Protein AF-A0A832WZL2-F1 (afdb_monomer)

pLDDT: mean 86.6, std 12.21, range [45.88, 97.62]

Sequence (101 aa):
MIHNLKPYPAYKDSGVSWLGKVPEHWEVKRTKTVLRERNQKGFPEEPLLAVTQTKGVVRKEIYENRTVLALKDLHLLKLVCVNDFVISLRSFQGGTEYATD

Radius of gyration: 18.78 Å; Cα contacts (8 Å, |Δi|>4): 112; chains: 1; bounding box: 49×26×42 Å

Secondary structure (DSSP, 8-state):
--TTPPPPS-EEE-S-TTT-EEETT-----GGGT---------TTSPPEEEETTTEEEEGGG--S------S-GGGSPP--TT-EEEE--SSS-EEEE---

Solvent-accessible surface area (backbone atoms only — not comparable to full-atom values): 6887 Å² total; per-residue (Å²): 142,68,90,87,63,78,81,72,98,48,67,35,78,61,92,42,93,91,70,46,68,39,55,55,87,66,76,94,73,62,67,80,81,79,53,80,91,79,83,48,59,67,58,56,88,55,82,59,70,38,82,38,91,87,73,24,44,36,55,37,91,76,48,89,64,96,62,88,75,77,88,62,70,51,38,75,44,66,66,83,53,67,77,37,76,47,75,47,90,64,75,101,64,71,41,76,27,59,23,79,114

Foldseek 3Di:
DCVPDDDAPDWDAPPDPVPGIDHPPDDDDDPVVVDDDFDAFQCLVDFDWDADPPPFIDGPVPVPDDDDDPPPDSRNDTDDDQQDFDWDPDDDDIDTGGHHD

Structure (mmCIF, N/CA/C/O backbone):
data_AF-A0A832WZL2-F1
#
_entry.id   AF-A0A832WZL2-F1
#
loop_
_atom_site.group_PDB
_atom_site.id
_atom_site.type_symbol
_atom_site.label_atom_id
_atom_site.label_alt_id
_atom_site.label_comp_id
_atom_site.label_asym_id
_atom_site.label_entity_id
_atom_site.label_seq_id
_atom_site.pdbx_PDB_ins_code
_atom_site.Cartn_x
_atom_site.Cartn_y
_atom_site.Cartn_z
_atom_site.occupancy
_atom_site.B_iso_or_equiv
_atom_site.auth_seq_id
_atom_site.auth_comp_id
_atom_site.auth_asym_id
_atom_site.auth_atom_id
_atom_site.pdbx_PDB_model_num
ATOM 1 N N . MET A 1 1 ? -18.571 12.214 -4.706 1.00 63.12 1 MET A N 1
ATOM 2 C CA . MET A 1 1 ? -19.554 11.110 -4.707 1.00 63.12 1 MET A CA 1
ATOM 3 C C . MET A 1 1 ? -19.447 10.350 -3.391 1.00 63.12 1 MET A C 1
ATOM 5 O O . MET A 1 1 ? -18.479 9.634 -3.228 1.00 63.12 1 MET A O 1
ATOM 9 N N . ILE A 1 2 ? -20.388 10.549 -2.461 1.00 78.00 2 ILE A N 1
ATOM 10 C CA . ILE A 1 2 ? -20.652 9.672 -1.288 1.00 78.00 2 ILE A CA 1
ATOM 11 C C . ILE A 1 2 ? -22.128 9.745 -0.832 1.00 78.00 2 ILE A C 1
ATOM 13 O O . ILE A 1 2 ? -22.538 9.017 0.060 1.00 78.00 2 ILE A O 1
ATOM 17 N N . HIS A 1 3 ? -22.946 10.610 -1.447 1.00 79.00 3 HIS A N 1
ATOM 18 C CA . HIS A 1 3 ? -24.302 10.954 -0.999 1.00 79.00 3 HIS A CA 1
ATOM 19 C C . HIS A 1 3 ? -25.326 9.814 -1.145 1.00 79.00 3 HIS A C 1
ATOM 21 O O . HIS A 1 3 ? -26.367 9.859 -0.505 1.00 79.00 3 HIS A O 1
ATOM 27 N N . ASN A 1 4 ? -25.021 8.788 -1.947 1.00 89.00 4 ASN A N 1
ATOM 28 C CA . ASN A 1 4 ? -25.890 7.623 -2.159 1.00 89.00 4 ASN A CA 1
ATOM 29 C C . ASN A 1 4 ? -25.491 6.398 -1.319 1.00 89.00 4 ASN A C 1
ATOM 31 O O . ASN A 1 4 ? -26.038 5.314 -1.519 1.00 89.00 4 ASN A O 1
ATOM 35 N N . LEU A 1 5 ? -24.531 6.532 -0.400 1.00 88.19 5 LEU A N 1
ATOM 36 C CA . LEU A 1 5 ? -24.167 5.444 0.503 1.00 88.19 5 LEU A CA 1
ATOM 37 C C . LEU A 1 5 ? -25.126 5.416 1.694 1.00 88.19 5 LEU A C 1
ATOM 39 O O . LEU A 1 5 ? -25.379 6.439 2.329 1.00 88.19 5 LEU A O 1
ATOM 43 N N . LYS A 1 6 ? -25.654 4.231 2.009 1.00 91.19 6 LYS A N 1
ATOM 44 C CA . LYS A 1 6 ? -26.461 4.035 3.215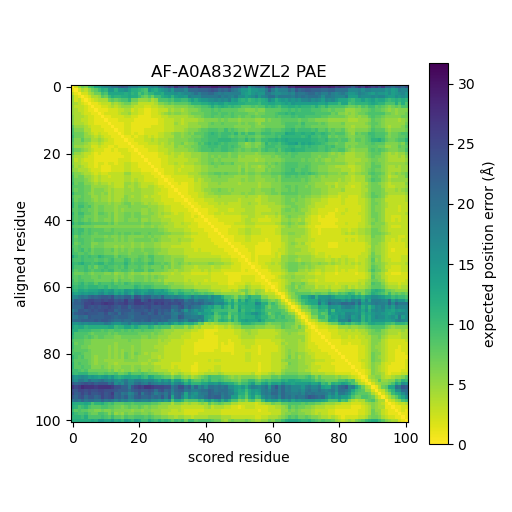 1.00 91.19 6 LYS A CA 1
ATOM 45 C C . LYS A 1 6 ? -25.546 4.010 4.445 1.00 91.19 6 LYS A C 1
ATOM 47 O O . LYS A 1 6 ? -24.485 3.385 4.379 1.00 91.19 6 LYS A O 1
ATOM 52 N N . PRO A 1 7 ? -25.941 4.644 5.562 1.00 91.31 7 PRO A N 1
ATOM 53 C CA . PRO A 1 7 ? -25.209 4.514 6.814 1.00 91.31 7 PRO A CA 1
ATOM 54 C C . PRO A 1 7 ? -25.231 3.061 7.302 1.00 91.31 7 PRO A C 1
ATOM 56 O O . PRO A 1 7 ? -26.151 2.297 6.996 1.00 91.31 7 PRO A O 1
ATOM 59 N N . TYR A 1 8 ? -24.216 2.682 8.077 1.00 95.31 8 TYR A N 1
ATOM 60 C CA . TYR A 1 8 ? -24.183 1.378 8.731 1.00 95.31 8 TYR A CA 1
ATOM 61 C C . TYR A 1 8 ? -25.259 1.303 9.829 1.00 95.31 8 TYR A C 1
ATOM 63 O O . TYR A 1 8 ? -25.627 2.329 10.399 1.00 95.31 8 TYR A O 1
ATOM 71 N N . PRO A 1 9 ? -25.771 0.106 10.164 1.00 96.00 9 PRO A N 1
ATOM 72 C CA . PRO A 1 9 ? -26.852 -0.036 11.143 1.00 96.00 9 PRO A CA 1
ATOM 73 C C . PRO A 1 9 ? -26.446 0.324 12.582 1.00 96.00 9 PRO A C 1
ATOM 75 O O . PRO A 1 9 ? -27.307 0.664 13.386 1.00 96.00 9 PRO A O 1
ATOM 78 N N . ALA A 1 10 ? -25.154 0.246 12.916 1.00 97.62 10 ALA A N 1
ATOM 79 C CA . ALA A 1 10 ? -24.633 0.532 14.250 1.00 97.62 10 ALA A CA 1
ATOM 80 C C . ALA A 1 10 ? -23.198 1.073 14.190 1.00 97.62 10 ALA A C 1
ATOM 82 O O . ALA A 1 10 ? -22.440 0.764 13.261 1.00 97.62 10 ALA A O 1
ATOM 83 N N . TYR A 1 11 ? -22.835 1.861 15.203 1.00 97.62 11 TYR A N 1
ATOM 84 C CA . TYR A 1 11 ? -21.541 2.525 15.324 1.00 97.62 11 TYR A CA 1
ATOM 85 C C . TYR A 1 11 ? -21.052 2.534 16.774 1.00 97.62 11 TYR A C 1
ATOM 87 O O . TYR A 1 11 ? -21.828 2.838 17.682 1.00 97.62 11 TYR A O 1
ATOM 95 N N . LYS A 1 12 ? -19.739 2.367 16.944 1.00 96.81 12 LYS A N 1
ATOM 96 C CA . LYS A 1 12 ? -19.017 2.486 18.217 1.00 96.81 12 LYS A CA 1
ATOM 97 C C . LYS A 1 12 ? -18.032 3.643 18.205 1.00 96.81 12 LYS A C 1
ATOM 99 O O . LYS A 1 12 ? -17.652 4.134 17.141 1.00 96.81 12 LYS A O 1
ATOM 104 N N . ASP A 1 13 ? -17.604 4.066 19.389 1.00 97.00 13 ASP A N 1
ATOM 105 C CA . ASP A 1 13 ? -16.475 4.986 19.519 1.00 97.00 13 ASP A CA 1
ATOM 106 C C . ASP A 1 13 ? -15.183 4.314 19.030 1.00 97.00 13 ASP A C 1
ATOM 108 O O . ASP A 1 13 ? -14.939 3.137 19.307 1.00 97.00 13 ASP A O 1
ATOM 112 N N . SER A 1 14 ? -14.370 5.038 18.261 1.00 94.81 14 SER A N 1
ATOM 113 C CA . SER A 1 14 ? -13.115 4.498 17.725 1.00 94.81 14 SER A CA 1
ATOM 114 C C . SER A 1 14 ? -11.985 4.417 18.754 1.00 94.81 14 SER A C 1
ATOM 116 O O . SER A 1 14 ? -10.984 3.749 18.492 1.00 94.81 14 SER A O 1
ATOM 118 N N . GLY A 1 15 ? -12.096 5.122 19.883 1.00 93.50 15 GLY A N 1
ATOM 119 C CA . GLY A 1 15 ? -10.998 5.341 20.824 1.00 93.50 15 GLY A CA 1
ATOM 120 C C . GLY A 1 15 ? -9.919 6.300 20.304 1.00 93.50 15 GLY A C 1
ATOM 121 O O . GLY A 1 15 ? -8.887 6.464 20.954 1.00 93.50 15 GLY A O 1
ATOM 122 N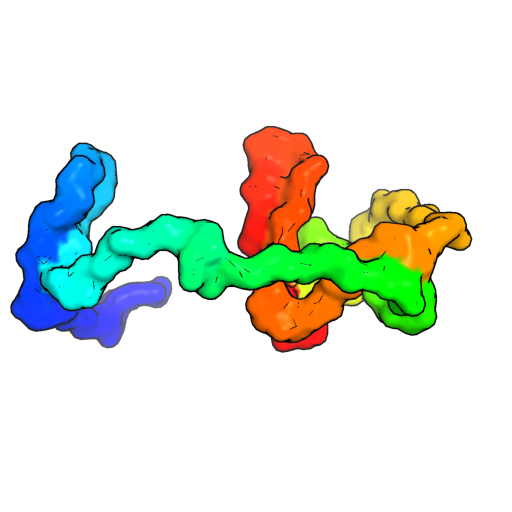 N . VAL A 1 16 ? -10.127 6.931 19.140 1.00 93.25 16 VAL A N 1
ATOM 123 C CA . VAL A 1 16 ? -9.181 7.852 18.497 1.00 93.25 16 VAL A CA 1
ATOM 124 C C . VAL A 1 16 ? -9.815 9.239 18.395 1.00 93.25 16 VAL A C 1
ATOM 126 O O . VAL A 1 16 ? -10.802 9.437 17.687 1.00 93.25 16 VAL A O 1
ATOM 129 N N . SER A 1 17 ? -9.217 10.217 19.081 1.00 94.06 17 SER A N 1
ATOM 130 C CA . SER A 1 17 ? -9.803 11.550 19.304 1.00 94.06 17 SER A CA 1
ATOM 131 C C . SER A 1 17 ? -10.213 12.297 18.033 1.00 94.06 17 SER A C 1
ATOM 133 O O . SER A 1 17 ? -11.197 13.029 18.047 1.00 94.06 17 SER A O 1
ATOM 135 N N . TRP A 1 18 ? -9.485 12.113 16.931 1.00 95.25 18 TRP A N 1
ATOM 136 C CA . TRP A 1 18 ? -9.750 12.799 15.665 1.00 95.25 18 TRP A CA 1
ATOM 137 C C . TRP A 1 18 ? -10.696 12.036 14.722 1.00 95.25 18 TRP A C 1
ATOM 139 O O . TRP A 1 18 ? -11.147 12.614 13.736 1.00 95.25 18 TRP A O 1
ATOM 149 N N . LEU A 1 19 ? -10.995 10.759 14.989 1.00 94.69 19 LEU A N 1
ATOM 150 C CA . LEU A 1 19 ? -11.752 9.893 14.074 1.00 94.69 19 LEU A CA 1
ATOM 151 C C . LEU A 1 19 ? -13.245 9.801 14.431 1.00 94.69 19 LEU A C 1
ATOM 153 O O . LEU A 1 19 ? -14.084 9.676 13.541 1.00 94.69 19 LEU A O 1
ATOM 157 N N . GLY A 1 20 ? -13.595 9.880 15.719 1.00 95.31 20 GLY A N 1
ATOM 158 C CA . GLY A 1 20 ? -14.986 9.815 16.178 1.00 95.31 20 GLY A CA 1
ATOM 159 C C . GLY A 1 20 ? -15.569 8.397 16.137 1.00 95.31 20 GLY A C 1
ATOM 160 O O . GLY A 1 20 ? -14.944 7.457 16.631 1.00 95.31 20 GLY A O 1
ATOM 161 N N . LYS A 1 21 ? -16.781 8.237 15.586 1.00 96.25 21 LYS A N 1
ATOM 162 C CA . LYS A 1 21 ? -17.505 6.954 15.547 1.00 96.25 21 LYS A CA 1
ATOM 163 C C . LYS A 1 21 ? -17.210 6.149 14.280 1.00 96.25 21 LYS A C 1
ATOM 165 O O . LYS A 1 21 ? -17.216 6.691 13.178 1.00 96.25 21 LYS A O 1
ATOM 170 N N . VAL A 1 22 ? -17.044 4.839 14.434 1.00 96.25 22 VAL A N 1
ATOM 171 C CA . VAL A 1 22 ? -16.777 3.871 13.355 1.00 96.25 22 VAL A CA 1
ATOM 172 C C . VAL A 1 22 ? -17.833 2.764 13.344 1.00 96.25 22 VAL A C 1
ATOM 174 O O . VAL A 1 22 ? -18.518 2.581 14.352 1.00 96.25 22 VAL A O 1
ATOM 177 N N . PRO A 1 23 ? -18.006 2.019 12.238 1.00 97.06 23 PRO A N 1
ATOM 178 C CA . PRO A 1 23 ? -18.992 0.943 12.176 1.00 97.06 23 PRO A CA 1
ATOM 179 C C . PRO A 1 23 ? -18.752 -0.106 13.266 1.00 97.06 23 PRO A C 1
ATOM 181 O O . PRO A 1 23 ? -17.618 -0.525 13.497 1.00 97.06 23 PRO A O 1
ATOM 184 N N . GLU A 1 24 ? -19.825 -0.561 13.915 1.00 97.56 24 GLU A N 1
ATOM 185 C CA . GLU A 1 24 ? -19.744 -1.464 15.077 1.00 97.56 24 GLU A CA 1
ATOM 186 C C . GLU A 1 24 ? -18.938 -2.742 14.783 1.00 97.56 24 GLU A C 1
ATOM 188 O O . GLU A 1 24 ? -18.125 -3.190 15.591 1.00 97.56 24 GLU A O 1
ATOM 193 N N . HIS A 1 25 ? -19.112 -3.289 13.578 1.00 96.00 25 HIS A N 1
ATOM 194 C CA . HIS A 1 25 ? -18.506 -4.543 13.127 1.00 96.00 25 HIS A CA 1
ATOM 195 C C . HIS A 1 25 ? -17.025 -4.426 12.721 1.00 96.00 25 HIS A C 1
ATOM 197 O O . HIS A 1 25 ? -16.417 -5.432 12.363 1.00 96.00 25 HIS A O 1
ATOM 203 N N . TRP A 1 26 ? -16.432 -3.228 12.724 1.00 95.56 26 TRP A N 1
ATOM 204 C CA . TRP A 1 26 ? -15.017 -3.069 12.382 1.00 95.56 26 TRP A CA 1
ATOM 205 C C . TRP A 1 26 ? -14.107 -3.580 13.499 1.00 95.56 26 TRP A C 1
ATOM 207 O O . TRP A 1 26 ? -14.342 -3.338 14.682 1.00 95.56 26 TRP A O 1
ATOM 217 N N . GLU A 1 27 ? -13.022 -4.246 13.117 1.00 92.06 27 GLU A N 1
ATOM 218 C CA . GLU A 1 27 ? -12.031 -4.801 14.038 1.00 92.06 27 GLU A CA 1
ATOM 219 C C . GLU A 1 27 ? -10.693 -4.077 13.887 1.00 92.06 27 GLU A C 1
ATOM 221 O O . GLU A 1 27 ? -10.243 -3.799 12.774 1.00 92.06 27 GLU A O 1
ATOM 226 N N . VAL A 1 28 ? -10.009 -3.828 15.005 1.00 89.12 28 VAL A N 1
ATOM 227 C CA . VAL A 1 28 ? -8.634 -3.321 14.979 1.00 89.12 28 VAL A CA 1
ATOM 228 C C . VAL A 1 28 ? -7.686 -4.497 14.756 1.00 89.12 28 VAL A C 1
ATOM 230 O 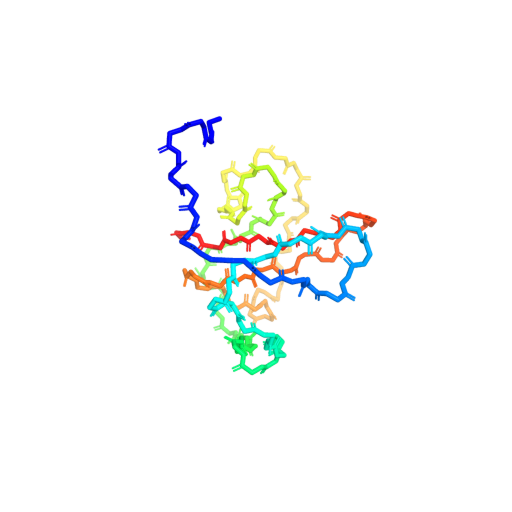O . VAL A 1 28 ? -7.573 -5.384 15.602 1.00 89.12 28 VAL A O 1
ATOM 233 N N . LYS A 1 29 ? -6.979 -4.501 13.621 1.00 92.00 29 LYS A N 1
ATOM 234 C CA . LYS A 1 29 ? -5.973 -5.520 13.282 1.00 92.00 29 LYS A CA 1
ATOM 235 C C . LYS A 1 29 ? -4.599 -4.895 13.116 1.00 92.00 29 LYS A C 1
ATOM 237 O O . LYS A 1 29 ? -4.456 -3.747 12.706 1.00 92.00 29 LYS A O 1
ATOM 242 N N . ARG A 1 30 ? -3.560 -5.673 13.418 1.00 91.19 30 ARG A N 1
ATOM 243 C CA . ARG A 1 30 ? -2.176 -5.266 13.162 1.00 91.19 30 ARG A CA 1
ATOM 244 C C . ARG A 1 30 ? -1.888 -5.450 11.674 1.00 91.19 30 ARG A C 1
ATOM 246 O O . ARG A 1 30 ? -2.048 -6.551 11.165 1.00 91.19 30 ARG A O 1
ATOM 253 N N . THR A 1 31 ? -1.375 -4.430 10.993 1.00 89.25 31 THR A N 1
ATOM 254 C CA . THR A 1 31 ? -1.068 -4.492 9.548 1.00 89.25 31 THR A CA 1
ATOM 255 C C . THR A 1 31 ? -0.214 -5.708 9.168 1.00 89.25 31 THR A C 1
ATOM 257 O O . THR A 1 31 ? -0.484 -6.379 8.176 1.00 89.25 31 THR A O 1
ATOM 260 N N . LYS A 1 32 ? 0.755 -6.074 10.020 1.00 91.50 32 LYS A N 1
ATOM 261 C CA . LYS A 1 32 ? 1.626 -7.245 9.821 1.00 91.50 32 LYS A CA 1
ATOM 262 C C . LYS A 1 32 ? 0.902 -8.598 9.771 1.00 91.50 32 LYS A C 1
ATOM 264 O O . LYS A 1 32 ? 1.520 -9.580 9.390 1.00 91.50 32 LYS A O 1
ATOM 269 N N . THR A 1 33 ? -0.349 -8.681 10.234 1.00 94.88 33 THR A N 1
ATOM 270 C CA . THR A 1 33 ? -1.133 -9.929 10.225 1.00 94.88 33 THR A CA 1
ATOM 271 C C . THR A 1 33 ? -2.074 -10.024 9.032 1.00 94.88 33 THR A C 1
ATOM 273 O O . THR A 1 33 ? -2.675 -11.072 8.836 1.00 94.88 33 THR A O 1
ATOM 276 N N . VAL A 1 34 ? -2.244 -8.941 8.269 1.00 93.44 34 VAL A N 1
ATOM 277 C CA . VAL A 1 34 ? -3.158 -8.890 7.115 1.00 93.44 34 VAL A CA 1
ATOM 278 C C . VAL A 1 34 ? -2.428 -8.670 5.790 1.00 93.44 34 VAL A C 1
ATOM 280 O O . VAL A 1 34 ? -2.993 -8.953 4.741 1.00 93.44 34 VAL A O 1
ATOM 283 N N . LEU A 1 35 ? -1.172 -8.212 5.824 1.00 92.12 35 LEU A N 1
ATOM 284 C CA . LEU A 1 35 ? -0.315 -8.060 4.649 1.00 92.12 35 LEU A CA 1
ATOM 285 C C . LEU A 1 35 ? 0.837 -9.068 4.673 1.00 92.12 35 LEU A C 1
ATOM 287 O O . LEU A 1 35 ? 1.362 -9.404 5.735 1.00 92.12 35 LEU A O 1
ATOM 291 N N . ARG A 1 36 ? 1.272 -9.497 3.484 1.00 92.81 36 ARG A N 1
ATOM 292 C CA . ARG A 1 36 ? 2.477 -10.310 3.282 1.00 92.81 36 ARG A CA 1
ATOM 293 C C . ARG A 1 36 ? 3.513 -9.494 2.519 1.00 92.81 36 ARG A C 1
ATOM 295 O O . ARG A 1 36 ? 3.208 -8.976 1.451 1.00 92.81 36 ARG A O 1
ATOM 302 N N . GLU A 1 37 ? 4.736 -9.412 3.040 1.00 92.19 37 GLU A N 1
ATOM 303 C CA . GLU A 1 37 ? 5.832 -8.773 2.309 1.00 92.19 37 GLU A CA 1
ATOM 304 C C . GLU A 1 37 ? 6.196 -9.598 1.068 1.00 92.19 37 GLU A C 1
ATOM 306 O O . GLU A 1 37 ? 6.384 -10.816 1.146 1.00 92.19 37 GLU A O 1
ATOM 311 N N . ARG A 1 38 ? 6.356 -8.920 -0.072 1.00 92.75 38 ARG A N 1
ATOM 312 C CA . ARG A 1 38 ? 7.004 -9.481 -1.255 1.00 92.75 38 ARG A CA 1
ATOM 313 C C . ARG A 1 38 ? 8.447 -8.993 -1.343 1.00 92.75 38 ARG A C 1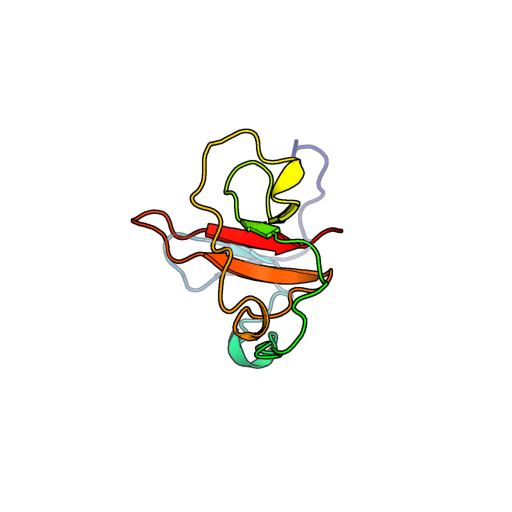
ATOM 315 O O . ARG A 1 38 ? 8.728 -7.796 -1.398 1.00 92.75 38 ARG A O 1
ATOM 322 N N . ASN A 1 39 ? 9.374 -9.942 -1.381 1.00 94.25 39 ASN A N 1
ATOM 323 C CA . ASN A 1 39 ? 10.799 -9.690 -1.589 1.00 94.25 39 ASN A CA 1
ATOM 324 C C . ASN A 1 39 ? 11.367 -10.678 -2.618 1.00 94.25 39 ASN A C 1
ATOM 326 O O . ASN A 1 39 ? 12.384 -11.326 -2.401 1.00 94.25 39 ASN A O 1
ATOM 330 N N . GLN A 1 40 ? 10.637 -10.846 -3.721 1.00 97.00 40 GLN A N 1
ATOM 331 C CA . GLN A 1 40 ? 11.049 -11.680 -4.846 1.00 97.00 40 GLN A CA 1
ATOM 332 C C . GLN A 1 40 ? 11.830 -10.825 -5.843 1.00 97.00 40 GLN A C 1
ATOM 334 O O . GLN A 1 40 ? 11.431 -9.700 -6.134 1.00 97.00 40 GLN A O 1
ATOM 339 N N . LYS A 1 41 ? 12.944 -11.360 -6.336 1.00 96.19 41 LYS A N 1
ATOM 340 C CA . LYS A 1 41 ? 13.887 -10.720 -7.263 1.00 96.19 41 LYS A CA 1
ATOM 341 C C . LYS A 1 41 ? 14.270 -11.721 -8.354 1.00 96.19 41 LYS A C 1
ATOM 343 O O . LYS A 1 41 ? 13.907 -12.890 -8.246 1.00 96.19 41 LYS A O 1
ATOM 348 N N . GLY A 1 42 ? 15.029 -11.285 -9.357 1.00 96.19 42 GLY A N 1
ATOM 349 C CA . GLY A 1 42 ? 15.484 -12.152 -10.450 1.00 96.19 42 GLY A CA 1
ATOM 350 C C . GLY A 1 42 ? 14.577 -12.143 -11.679 1.00 96.19 42 GLY A C 1
ATOM 351 O O . GLY A 1 42 ? 14.591 -13.101 -12.441 1.00 96.19 42 GLY A O 1
ATOM 352 N N . PHE A 1 43 ? 13.819 -11.062 -11.880 1.00 96.00 43 PHE A N 1
ATOM 353 C CA . PHE A 1 43 ? 12.892 -10.894 -13.003 1.00 96.00 43 PHE A CA 1
ATOM 354 C C . PHE A 1 43 ? 13.312 -9.705 -13.892 1.00 96.00 43 PHE A C 1
ATOM 356 O O . PHE A 1 43 ? 12.617 -8.694 -13.921 1.00 96.00 43 PHE A O 1
ATOM 363 N N . PRO A 1 44 ? 14.484 -9.759 -14.560 1.00 94.19 44 PRO A N 1
ATOM 364 C CA . PRO A 1 44 ? 15.006 -8.625 -15.329 1.00 94.19 44 PRO A CA 1
ATOM 365 C C . PRO A 1 44 ? 14.229 -8.336 -16.623 1.00 94.19 44 PRO A C 1
ATOM 367 O O . PRO A 1 44 ? 14.305 -7.216 -17.115 1.00 94.19 44 PRO A O 1
ATOM 370 N N . GLU A 1 45 ? 13.504 -9.326 -17.152 1.00 93.69 45 GLU A N 1
ATOM 371 C CA . GLU A 1 45 ? 12.723 -9.215 -18.394 1.00 93.69 45 GLU A CA 1
ATOM 372 C C . GLU A 1 45 ? 11.328 -8.606 -18.176 1.00 93.69 45 GLU A C 1
ATOM 374 O O . GLU A 1 45 ? 10.633 -8.281 -19.137 1.00 93.69 45 GLU A O 1
ATOM 379 N N . GLU A 1 46 ? 10.900 -8.455 -16.918 1.00 93.56 46 GLU A N 1
ATOM 380 C CA . GLU A 1 46 ? 9.619 -7.827 -16.594 1.00 93.56 46 GLU A CA 1
ATOM 381 C C . GLU A 1 46 ? 9.670 -6.314 -16.856 1.00 93.56 46 GLU A C 1
ATOM 383 O O . GLU A 1 46 ? 10.714 -5.673 -16.667 1.00 93.56 46 GLU A O 1
ATOM 388 N N . PRO A 1 47 ? 8.544 -5.701 -17.265 1.00 91.88 47 PRO A N 1
ATOM 389 C CA . PRO A 1 47 ? 8.510 -4.285 -17.568 1.00 91.88 47 PRO A CA 1
ATOM 390 C C . PRO A 1 47 ? 8.828 -3.460 -16.321 1.00 91.88 47 PRO A C 1
ATOM 392 O O . PRO A 1 47 ? 8.335 -3.703 -15.219 1.00 91.88 47 PRO A O 1
ATOM 395 N N . LEU A 1 48 ? 9.628 -2.411 -16.509 1.00 91.88 48 LEU A N 1
ATOM 396 C CA . LEU A 1 48 ? 9.896 -1.464 -15.438 1.00 91.88 48 LEU A CA 1
ATOM 397 C C . LEU A 1 48 ? 8.621 -0.712 -15.068 1.00 91.88 48 LEU A C 1
ATOM 399 O O . LEU A 1 48 ? 7.905 -0.209 -15.933 1.00 91.88 48 LEU A O 1
ATOM 403 N N . LEU A 1 49 ? 8.399 -0.559 -13.767 1.00 91.38 49 LEU A N 1
ATOM 404 C CA . LEU A 1 49 ? 7.270 0.184 -13.225 1.00 91.38 49 LEU A CA 1
ATOM 405 C C . LEU A 1 49 ? 7.723 1.535 -12.662 1.00 91.38 49 LEU A C 1
ATOM 407 O O . LEU A 1 49 ? 8.822 1.686 -12.116 1.00 91.38 49 LEU A O 1
ATOM 411 N N . ALA A 1 50 ? 6.857 2.530 -12.801 1.00 88.50 50 ALA A N 1
ATOM 412 C CA . ALA A 1 50 ? 6.927 3.813 -12.129 1.00 88.50 50 ALA A CA 1
ATOM 413 C C . ALA A 1 50 ? 5.808 3.874 -11.086 1.00 88.50 50 ALA A C 1
ATOM 415 O O . ALA A 1 50 ? 4.638 3.665 -11.391 1.00 88.50 50 ALA A O 1
ATOM 416 N N . VAL A 1 51 ? 6.180 4.174 -9.845 1.00 88.50 51 VAL A N 1
ATOM 417 C CA . VAL A 1 51 ? 5.237 4.358 -8.740 1.00 88.50 51 VAL A CA 1
ATOM 418 C C . VAL A 1 51 ? 4.946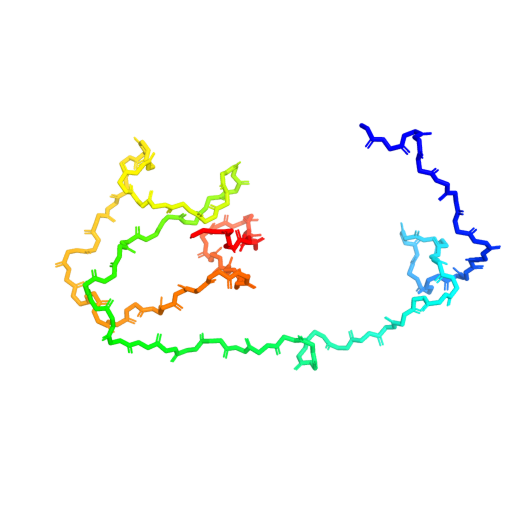 5.849 -8.621 1.00 88.50 51 VAL A C 1
ATOM 420 O O . VAL A 1 51 ? 5.875 6.647 -8.458 1.00 88.50 51 VAL A O 1
ATOM 423 N N . THR A 1 52 ? 3.680 6.231 -8.770 1.00 83.88 52 THR A N 1
ATOM 424 C CA . THR A 1 52 ? 3.253 7.627 -8.898 1.00 83.88 52 THR A CA 1
ATOM 425 C C . THR A 1 52 ? 2.049 7.905 -8.002 1.00 83.88 52 THR A C 1
ATOM 427 O O . THR A 1 52 ? 1.126 7.101 -7.934 1.00 83.88 52 THR A O 1
ATOM 430 N N . GLN A 1 53 ? 2.015 9.081 -7.374 1.00 81.94 53 GLN A N 1
ATOM 431 C CA . GLN A 1 53 ? 0.898 9.474 -6.505 1.00 81.94 53 GLN A CA 1
ATOM 432 C C . GLN A 1 53 ? -0.410 9.718 -7.278 1.00 81.94 53 GLN A C 1
ATOM 434 O O . GLN A 1 53 ? -1.493 9.625 -6.714 1.00 81.94 53 GLN A O 1
ATOM 439 N N . THR A 1 54 ? -0.325 10.081 -8.564 1.00 83.25 54 THR A N 1
ATOM 440 C CA . THR A 1 54 ? -1.494 10.478 -9.367 1.00 83.25 54 THR A CA 1
ATOM 441 C C . THR A 1 54 ? -2.050 9.362 -10.238 1.00 83.25 54 THR A C 1
ATOM 443 O O . THR A 1 54 ? -3.250 9.353 -10.497 1.00 83.25 54 THR A O 1
ATOM 446 N N . LYS A 1 55 ? -1.202 8.442 -10.713 1.00 85.88 55 LYS A N 1
ATOM 447 C CA . LYS A 1 55 ? -1.604 7.344 -11.607 1.00 85.88 55 LYS A CA 1
ATOM 448 C C . LYS A 1 55 ? -1.429 5.960 -10.972 1.00 85.88 55 LYS A C 1
ATOM 450 O O . LYS A 1 55 ? -1.724 4.969 -11.622 1.00 85.88 55 LYS A O 1
ATOM 455 N N . GLY A 1 56 ? -0.959 5.880 -9.727 1.00 88.62 56 GLY A N 1
ATOM 456 C CA . GLY A 1 56 ? -0.660 4.616 -9.061 1.00 88.62 56 GLY A CA 1
ATOM 457 C C . GLY A 1 56 ? 0.627 3.972 -9.582 1.00 88.62 56 GLY A C 1
ATOM 458 O O . GLY A 1 56 ? 1.590 4.669 -9.929 1.00 88.62 56 GLY A O 1
ATOM 459 N N . VAL A 1 57 ? 0.648 2.639 -9.622 1.00 91.62 57 VAL A N 1
ATOM 460 C CA . VAL A 1 57 ? 1.737 1.855 -10.219 1.00 91.62 57 VAL A CA 1
ATOM 461 C C . VAL A 1 57 ? 1.468 1.718 -11.713 1.00 91.62 57 VAL A C 1
ATOM 463 O O . VAL A 1 57 ? 0.494 1.093 -12.104 1.00 91.62 57 VAL A O 1
ATOM 466 N N . VAL A 1 58 ? 2.322 2.306 -12.548 1.00 91.12 58 VAL A N 1
ATOM 467 C CA . VAL A 1 58 ? 2.163 2.284 -14.010 1.00 91.12 58 VAL A CA 1
ATOM 468 C C . VAL A 1 58 ? 3.425 1.789 -14.689 1.00 91.12 58 VAL A C 1
ATOM 470 O O . VAL A 1 58 ? 4.527 1.916 -14.150 1.00 91.12 58 VAL A O 1
ATOM 473 N N . ARG A 1 59 ? 3.301 1.285 -15.917 1.00 89.94 59 ARG A N 1
ATOM 474 C CA . ARG A 1 59 ? 4.473 0.968 -16.738 1.00 89.94 59 ARG A CA 1
ATOM 475 C C . ARG A 1 59 ? 5.294 2.222 -16.996 1.00 89.94 59 ARG A C 1
ATOM 477 O O . ARG A 1 59 ? 4.772 3.276 -17.364 1.00 89.94 59 ARG A O 1
ATOM 484 N N . LYS A 1 60 ? 6.606 2.098 -16.826 1.00 86.19 60 LYS A N 1
ATOM 485 C CA . LYS A 1 60 ? 7.547 3.214 -16.933 1.00 86.19 60 LYS A CA 1
ATOM 486 C C . LYS A 1 60 ? 7.575 3.822 -18.335 1.00 86.19 60 LYS A C 1
ATOM 488 O O . LYS A 1 60 ? 7.787 5.020 -18.452 1.00 86.19 60 LYS A O 1
ATOM 493 N N . GLU A 1 61 ? 7.307 3.029 -19.370 1.00 84.31 61 GLU A N 1
ATOM 494 C CA . GLU A 1 61 ? 7.188 3.487 -20.763 1.00 84.31 61 GLU A CA 1
ATOM 495 C C . GLU A 1 61 ? 6.032 4.480 -20.986 1.00 84.31 61 GLU A C 1
ATOM 497 O O . GLU A 1 61 ? 6.132 5.360 -21.834 1.00 84.31 61 GLU A O 1
ATOM 502 N N . ILE A 1 62 ? 4.966 4.381 -20.186 1.00 81.25 62 ILE A N 1
ATOM 503 C CA . ILE A 1 62 ? 3.775 5.246 -20.250 1.00 81.25 62 ILE A CA 1
ATOM 504 C C . ILE A 1 62 ? 3.963 6.493 -19.363 1.00 81.25 62 ILE A C 1
ATOM 506 O O . ILE A 1 62 ? 3.212 7.467 -19.436 1.00 81.25 62 ILE A O 1
ATOM 510 N N . TYR A 1 63 ? 4.977 6.492 -18.495 1.00 79.56 63 TYR A N 1
ATOM 511 C CA . TYR A 1 63 ? 5.242 7.597 -17.588 1.00 79.56 63 TYR A CA 1
ATOM 512 C C . TYR A 1 63 ? 6.085 8.682 -18.275 1.00 79.56 63 TYR A C 1
ATOM 514 O O . TYR A 1 63 ? 7.308 8.608 -18.335 1.00 79.56 63 TYR A O 1
ATOM 522 N N . GLU A 1 64 ? 5.406 9.727 -18.752 1.00 65.44 64 GLU A N 1
ATOM 523 C CA . GLU A 1 64 ? 5.937 10.839 -19.565 1.00 65.44 64 GLU A CA 1
ATOM 524 C C . GLU A 1 64 ? 7.073 11.665 -18.923 1.00 65.44 64 GLU A C 1
ATOM 526 O O . GLU A 1 64 ? 7.705 12.484 -19.591 1.00 65.44 64 GLU A O 1
ATOM 531 N N . ASN A 1 65 ? 7.362 11.482 -17.631 1.00 66.25 65 ASN A N 1
ATOM 532 C CA . ASN A 1 65 ? 8.362 12.281 -16.932 1.00 66.25 65 ASN A CA 1
ATOM 533 C C . ASN A 1 65 ? 9.757 11.632 -17.013 1.00 66.25 65 ASN A C 1
ATOM 535 O O . ASN A 1 65 ? 9.915 10.446 -16.706 1.00 66.25 65 ASN A O 1
ATOM 539 N N . ARG A 1 66 ? 10.794 12.414 -17.365 1.00 57.34 66 ARG A N 1
ATOM 540 C CA . ARG A 1 66 ? 12.196 11.951 -17.466 1.00 57.34 66 ARG A CA 1
ATOM 541 C C . ARG A 1 66 ? 12.703 11.455 -16.111 1.00 57.34 66 ARG A C 1
ATOM 543 O O . ARG A 1 66 ? 13.247 12.210 -15.309 1.00 57.34 66 ARG A O 1
ATOM 550 N N . THR A 1 67 ? 12.554 10.162 -15.861 1.00 60.28 67 THR A N 1
ATOM 551 C CA . THR A 1 67 ? 13.187 9.483 -14.731 1.00 60.28 67 THR A CA 1
ATOM 552 C C . THR A 1 67 ? 14.431 8.764 -15.221 1.00 60.28 67 THR A C 1
ATOM 554 O O . THR A 1 67 ? 14.430 8.174 -16.300 1.00 60.28 67 THR A O 1
ATOM 557 N N . VAL A 1 68 ? 15.508 8.804 -14.432 1.00 63.41 68 VAL A N 1
ATOM 558 C CA . VAL A 1 68 ? 16.719 8.037 -14.738 1.00 63.41 68 VAL A CA 1
ATOM 559 C C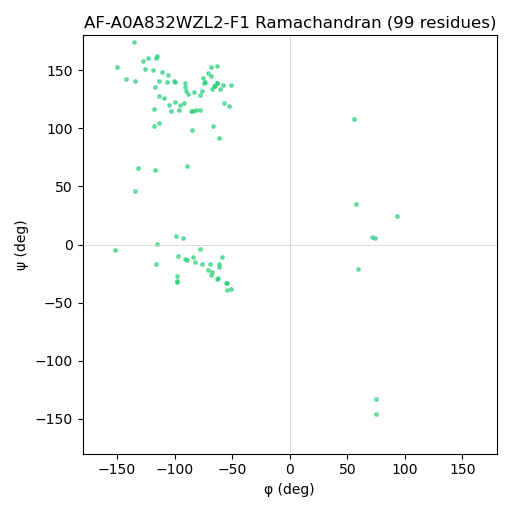 . VAL A 1 68 ? 16.323 6.561 -14.852 1.00 63.41 68 VAL A C 1
ATOM 561 O O . VAL A 1 68 ? 15.704 5.981 -13.949 1.00 63.41 68 VAL A O 1
ATOM 564 N N . LEU A 1 69 ? 16.600 5.962 -16.007 1.00 64.38 69 LEU A N 1
ATOM 565 C CA . LEU A 1 69 ? 16.469 4.527 -16.200 1.00 64.38 69 LEU A CA 1
ATOM 566 C C . LEU A 1 69 ? 17.684 3.878 -15.544 1.00 64.38 69 LEU A C 1
ATOM 568 O O . LEU A 1 69 ? 18.817 4.108 -15.958 1.00 64.38 69 LEU A O 1
ATOM 572 N N . ALA A 1 70 ? 17.450 3.082 -14.502 1.00 63.47 70 ALA A N 1
ATOM 573 C CA . ALA A 1 70 ? 18.440 2.108 -14.086 1.00 63.47 70 ALA A CA 1
ATOM 574 C C . ALA A 1 70 ? 18.520 1.081 -15.220 1.00 63.47 70 ALA A C 1
ATOM 576 O O . ALA A 1 70 ? 17.613 0.279 -15.386 1.00 63.47 70 ALA A O 1
ATOM 577 N N . LEU A 1 71 ? 19.554 1.184 -16.053 1.00 69.44 71 LEU A N 1
ATOM 578 C CA . LEU A 1 71 ? 19.810 0.249 -17.156 1.00 69.44 71 LEU A CA 1
ATOM 579 C C . LEU A 1 71 ? 20.744 -0.895 -16.732 1.00 69.44 71 LEU A C 1
ATOM 581 O O . LEU A 1 71 ? 21.177 -1.686 -17.561 1.00 69.44 71 LEU A O 1
ATOM 585 N N . LYS A 1 72 ? 21.096 -0.958 -15.445 1.00 81.00 72 LYS A N 1
ATOM 586 C CA . LYS A 1 72 ? 21.979 -1.965 -14.856 1.00 81.00 72 LYS A CA 1
ATOM 587 C C . LYS A 1 72 ? 21.278 -2.627 -13.677 1.00 81.00 72 LYS A C 1
ATOM 589 O O . LYS A 1 72 ? 20.430 -2.009 -13.037 1.00 81.00 72 LYS A O 1
ATOM 594 N N . ASP A 1 73 ? 21.639 -3.881 -13.426 1.00 87.62 73 ASP A N 1
ATOM 595 C CA . ASP A 1 73 ? 21.208 -4.667 -12.268 1.00 87.62 73 ASP A CA 1
ATOM 596 C C . ASP A 1 73 ? 19.686 -4.831 -12.111 1.00 87.62 73 ASP A C 1
ATOM 598 O O . ASP A 1 73 ? 19.170 -4.929 -10.998 1.00 87.62 73 ASP A O 1
ATOM 602 N N . LEU A 1 74 ? 18.956 -4.926 -13.231 1.00 90.50 74 LEU A N 1
ATOM 603 C CA . LEU A 1 74 ? 17.493 -5.097 -13.242 1.00 90.50 74 LEU A CA 1
ATOM 604 C C . LEU A 1 74 ? 17.021 -6.299 -12.409 1.00 90.50 74 LEU A C 1
ATOM 606 O O . LEU A 1 74 ? 15.992 -6.236 -11.744 1.00 90.50 74 LEU A O 1
ATOM 610 N N . HIS A 1 75 ? 17.819 -7.366 -12.365 1.00 92.69 75 HIS A N 1
ATOM 611 C CA . HIS A 1 75 ? 17.551 -8.559 -11.565 1.00 92.69 75 HIS A CA 1
ATOM 612 C C . HIS A 1 75 ? 17.479 -8.290 -10.046 1.00 92.69 75 HIS A C 1
ATOM 614 O O . HIS A 1 75 ? 16.918 -9.111 -9.321 1.00 92.69 75 HIS A O 1
ATOM 620 N N . LEU A 1 76 ? 18.020 -7.170 -9.544 1.00 91.88 76 LEU A N 1
ATOM 621 C CA . LEU A 1 76 ? 17.966 -6.792 -8.124 1.00 91.88 76 LEU A CA 1
ATOM 622 C C . LEU A 1 76 ? 16.653 -6.109 -7.722 1.00 91.88 76 LEU A C 1
ATOM 624 O O . LEU A 1 76 ? 16.385 -5.977 -6.519 1.00 91.88 76 LEU A O 1
ATOM 628 N N . LEU A 1 77 ? 15.858 -5.662 -8.698 1.00 92.00 77 LEU A N 1
ATOM 629 C CA . LEU A 1 77 ? 14.569 -5.027 -8.454 1.00 92.00 77 LEU A 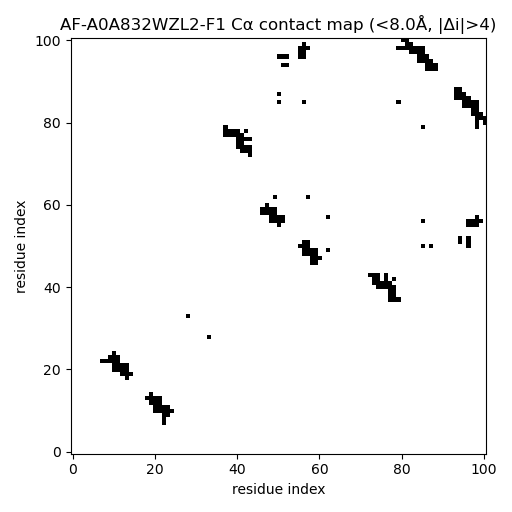CA 1
ATOM 630 C C . LEU A 1 77 ? 13.570 -6.045 -7.894 1.00 92.00 77 LEU A C 1
ATOM 632 O O . LEU A 1 77 ? 13.600 -7.231 -8.230 1.00 92.00 77 LEU A O 1
ATOM 636 N N .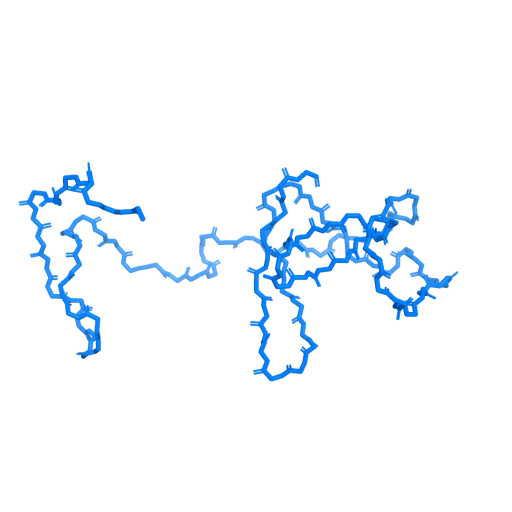 LYS A 1 78 ? 12.697 -5.575 -6.997 1.00 94.44 78 LYS A N 1
ATOM 637 C CA . LYS A 1 78 ? 11.615 -6.400 -6.458 1.00 94.44 78 LYS A CA 1
ATOM 638 C C . LYS A 1 78 ? 10.515 -6.530 -7.510 1.00 94.44 78 LYS A C 1
ATOM 640 O O . LYS A 1 78 ? 10.075 -5.520 -8.054 1.00 94.44 78 LYS A O 1
ATOM 645 N N . LEU A 1 79 ? 10.060 -7.756 -7.740 1.00 95.56 79 LEU A N 1
ATOM 646 C CA . LEU A 1 79 ? 8.867 -8.033 -8.531 1.00 95.56 79 LEU A CA 1
ATOM 647 C C . LEU A 1 79 ? 7.641 -7.417 -7.845 1.00 95.56 79 LEU A C 1
ATOM 649 O O . LEU A 1 79 ? 7.511 -7.513 -6.622 1.00 95.56 79 LEU A O 1
ATOM 653 N N . VAL A 1 80 ? 6.750 -6.829 -8.638 1.00 95.38 80 VAL A N 1
ATOM 654 C CA . VAL A 1 80 ? 5.431 -6.340 -8.221 1.00 95.38 80 VAL A CA 1
ATOM 655 C C . VAL A 1 80 ? 4.384 -7.134 -8.990 1.00 95.38 80 VAL A C 1
ATOM 657 O O . VAL A 1 80 ? 4.533 -7.351 -10.189 1.00 95.38 80 VAL A O 1
ATOM 660 N N . CYS A 1 81 ? 3.341 -7.578 -8.301 1.00 95.44 81 CYS A N 1
ATOM 661 C CA . CYS A 1 81 ? 2.196 -8.251 -8.901 1.00 95.44 81 CYS A CA 1
ATOM 662 C C . CYS A 1 81 ? 0.922 -7.425 -8.704 1.00 95.44 81 CYS A C 1
ATOM 664 O O . CYS A 1 81 ? 0.824 -6.620 -7.777 1.00 95.44 81 CYS A O 1
ATOM 666 N N . VAL A 1 82 ? -0.090 -7.699 -9.528 1.00 94.75 82 VAL A N 1
ATOM 667 C CA . VAL A 1 82 ? -1.451 -7.188 -9.324 1.00 94.75 82 VAL A CA 1
ATOM 668 C C . VAL A 1 82 ? -1.916 -7.482 -7.892 1.00 94.75 82 VAL A C 1
ATOM 670 O O . VAL A 1 82 ? -1.710 -8.583 -7.369 1.00 94.75 82 VAL A O 1
ATOM 673 N N . ASN A 1 83 ? -2.561 -6.491 -7.277 1.00 94.19 83 ASN A N 1
ATOM 674 C CA . ASN A 1 83 ? -2.997 -6.443 -5.878 1.00 94.19 83 ASN A CA 1
ATOM 675 C C . ASN A 1 83 ? -1.891 -6.230 -4.829 1.00 94.19 83 ASN A C 1
ATOM 677 O O . ASN A 1 83 ? -2.183 -6.255 -3.629 1.00 94.19 83 ASN A O 1
ATOM 681 N N . ASP A 1 84 ? -0.641 -5.996 -5.232 1.00 94.94 84 ASP A N 1
ATOM 682 C CA . ASP A 1 84 ? 0.381 -5.536 -4.295 1.00 94.94 84 ASP A CA 1
ATOM 683 C C . ASP A 1 84 ? 0.180 -4.044 -3.961 1.00 94.94 84 ASP A C 1
ATOM 685 O O . ASP A 1 84 ? -0.149 -3.219 -4.816 1.00 94.94 84 ASP A O 1
ATOM 689 N N . PHE A 1 85 ? 0.443 -3.683 -2.703 1.00 93.00 85 PHE A N 1
ATOM 690 C CA . PHE A 1 85 ? 0.654 -2.294 -2.299 1.00 93.00 85 PHE A CA 1
ATOM 691 C C . PHE A 1 85 ? 2.148 -1.975 -2.367 1.00 93.00 85 PHE A C 1
ATOM 693 O O . PHE A 1 85 ? 2.960 -2.612 -1.688 1.00 93.00 85 PHE A O 1
ATOM 700 N N . VAL A 1 86 ? 2.516 -0.977 -3.165 1.00 92.56 86 VAL A N 1
ATOM 701 C CA . VAL A 1 86 ? 3.904 -0.576 -3.396 1.00 92.56 86 VAL A CA 1
ATOM 702 C C . VAL A 1 86 ? 4.197 0.716 -2.648 1.00 92.56 86 VAL A C 1
ATOM 704 O O . VAL A 1 86 ? 3.593 1.756 -2.897 1.00 92.56 86 VAL A O 1
ATOM 707 N N . ILE A 1 87 ? 5.165 0.658 -1.737 1.00 87.50 87 ILE A N 1
ATOM 708 C CA . ILE A 1 87 ? 5.607 1.818 -0.960 1.00 87.50 87 ILE A CA 1
ATOM 709 C C . ILE A 1 87 ? 6.831 2.416 -1.647 1.00 87.50 87 ILE A C 1
ATOM 711 O O . ILE A 1 87 ? 7.884 1.775 -1.714 1.00 87.50 87 ILE A O 1
ATOM 715 N N . SER A 1 88 ? 6.712 3.652 -2.136 1.00 77.25 88 SER A N 1
ATOM 716 C CA . SER A 1 88 ? 7.851 4.380 -2.702 1.00 77.25 88 SER A CA 1
ATOM 717 C C . SER A 1 88 ? 8.371 5.429 -1.717 1.00 77.25 88 SER A C 1
ATOM 719 O O . SER A 1 88 ? 7.701 6.396 -1.361 1.00 77.25 88 SER A O 1
ATOM 721 N N . LEU A 1 89 ? 9.603 5.227 -1.247 1.00 67.25 89 LEU A N 1
ATOM 722 C CA . LEU A 1 89 ? 10.283 6.134 -0.323 1.00 67.25 89 LEU A CA 1
ATOM 723 C C . LEU A 1 89 ? 11.052 7.198 -1.113 1.00 67.25 89 LEU A C 1
ATOM 725 O O . LEU A 1 89 ? 12.281 7.207 -1.131 1.00 67.25 89 LEU A O 1
ATOM 729 N N . ARG A 1 90 ? 10.344 8.090 -1.810 1.00 59.41 90 ARG A N 1
ATOM 730 C CA . ARG A 1 90 ? 10.950 9.331 -2.313 1.00 59.41 90 ARG A CA 1
ATOM 731 C C . ARG A 1 90 ? 10.257 10.538 -1.687 1.00 59.41 90 ARG A C 1
ATOM 733 O O . ARG A 1 90 ? 9.173 10.914 -2.094 1.00 59.41 90 ARG A O 1
ATOM 740 N N . SER A 1 91 ? 10.947 11.107 -0.697 1.00 45.88 91 SER A N 1
ATOM 741 C CA . SER A 1 91 ? 10.857 12.482 -0.183 1.00 45.88 91 SER A CA 1
ATOM 742 C C . SER A 1 91 ? 9.486 12.985 0.298 1.00 45.88 91 SER A C 1
ATOM 744 O O . SER A 1 91 ? 8.626 13.341 -0.494 1.00 45.88 91 SER A O 1
ATOM 746 N N . PHE A 1 92 ? 9.356 13.121 1.624 1.00 50.56 92 PHE A N 1
ATOM 747 C CA . PHE A 1 92 ? 8.378 13.918 2.397 1.00 50.56 92 PHE A CA 1
ATOM 748 C C . PHE A 1 92 ? 6.871 13.630 2.237 1.00 50.56 92 PHE A C 1
ATOM 750 O O . PHE A 1 92 ? 6.107 13.925 3.151 1.00 50.56 92 PHE A O 1
ATOM 757 N N . GLN A 1 93 ? 6.438 12.998 1.148 1.00 54.62 93 GLN A N 1
ATOM 758 C CA . GLN A 1 93 ? 5.062 12.562 0.906 1.00 54.62 93 GLN A CA 1
ATOM 759 C C . GLN A 1 93 ? 5.080 11.106 0.427 1.00 54.62 93 GLN A C 1
ATOM 761 O O . GLN A 1 93 ? 4.794 10.806 -0.730 1.00 54.62 93 GLN A O 1
ATOM 766 N N . GLY A 1 94 ? 5.499 10.202 1.319 1.00 55.47 94 GLY A N 1
ATOM 767 C CA . GLY A 1 94 ? 5.512 8.765 1.052 1.00 55.47 94 GLY A CA 1
ATOM 768 C C . GLY A 1 94 ? 4.138 8.290 0.578 1.00 55.47 94 GLY A C 1
ATOM 769 O O . GLY A 1 94 ? 3.151 8.445 1.294 1.00 55.47 94 GLY A O 1
ATOM 770 N N . GLY A 1 95 ? 4.092 7.749 -0.637 1.00 72.94 95 GLY A N 1
ATOM 771 C CA . GLY A 1 95 ? 2.890 7.207 -1.259 1.00 72.94 95 GLY A CA 1
ATOM 772 C C . GLY A 1 95 ? 2.855 5.683 -1.164 1.00 72.94 95 GLY A C 1
ATOM 773 O O . GLY A 1 95 ? 3.899 5.024 -1.272 1.00 72.94 95 GLY A O 1
ATOM 774 N N . THR A 1 96 ? 1.667 5.133 -0.904 1.00 86.88 96 THR A N 1
ATOM 775 C CA . THR A 1 96 ? 1.387 3.690 -0.945 1.00 86.88 96 THR A CA 1
ATOM 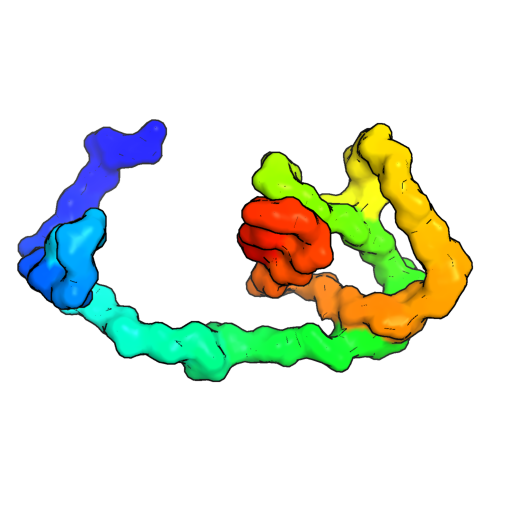776 C C . THR A 1 96 ? 0.431 3.443 -2.090 1.00 86.88 96 THR A C 1
ATOM 778 O O . THR A 1 96 ? -0.761 3.714 -1.958 1.00 86.88 96 THR A O 1
ATOM 781 N N . GLU A 1 97 ? 0.952 2.907 -3.187 1.00 91.56 97 GLU A N 1
ATOM 782 C CA . GLU A 1 97 ? 0.193 2.820 -4.428 1.00 91.56 97 GLU A CA 1
ATOM 783 C C . GLU A 1 97 ? -0.243 1.390 -4.696 1.00 91.56 97 GLU A C 1
ATOM 785 O O . GLU A 1 97 ? 0.508 0.442 -4.465 1.00 91.56 97 GLU A O 1
ATOM 790 N N . TYR A 1 98 ? -1.470 1.231 -5.173 1.00 91.94 98 TYR A N 1
ATOM 791 C CA . TYR A 1 98 ? -2.041 -0.072 -5.477 1.00 91.94 98 TYR A CA 1
ATOM 792 C C . TYR A 1 98 ? -1.714 -0.475 -6.917 1.00 91.94 98 TYR A C 1
ATOM 794 O O . TYR A 1 98 ? -1.928 0.315 -7.838 1.00 91.94 98 TYR A O 1
ATOM 802 N N . ALA A 1 99 ? -1.194 -1.687 -7.107 1.00 93.06 99 ALA A N 1
ATOM 803 C CA . ALA A 1 99 ? -0.940 -2.256 -8.427 1.00 93.06 99 ALA A CA 1
ATOM 804 C C . ALA A 1 99 ? -2.216 -2.897 -8.990 1.00 93.06 99 ALA A C 1
ATOM 806 O O . ALA A 1 99 ? -2.723 -3.877 -8.436 1.00 93.06 99 ALA A O 1
ATOM 807 N N . THR A 1 100 ? -2.736 -2.340 -10.082 1.00 90.19 100 THR A N 1
ATOM 808 C CA . THR A 1 100 ? -4.005 -2.758 -10.696 1.00 90.19 100 THR A CA 1
ATOM 809 C C . THR A 1 100 ? -3.853 -3.702 -11.885 1.00 90.19 100 THR A C 1
ATOM 811 O O . THR A 1 100 ? -4.771 -4.482 -12.136 1.00 90.19 100 THR A O 1
ATOM 814 N N . ASP A 1 101 ? -2.727 -3.632 -12.595 1.00 82.75 101 ASP A N 1
ATOM 815 C CA . ASP A 1 101 ? -2.480 -4.251 -13.903 1.00 82.75 101 ASP A CA 1
ATOM 816 C C . ASP A 1 101 ? -0.994 -4.569 -14.147 1.00 82.75 101 ASP A C 1
ATOM 818 O O . ASP A 1 101 ? -0.122 -3.951 -13.492 1.00 82.75 101 ASP A O 1
#

Mean predicted aligned error: 7.16 Å